Protein AF-A0A847GUS6-F1 (afdb_monomer_lite)

Secondary structure (DSSP, 8-state):
-EEEE-TTS-EEEE----------SSHHHHHHHHHHHHHHHTTTS-----------S--TTGGGTTTTTT-TTHHHHHHHHHHHHHHHHHH----

Sequence (95 aa):
MLVERLGTNGYRATSVGVDAASEAPTREAALAGLNRLLRDKFAAAELVRLEIPLVHENHPWKPLVGRLRGHPDLDEVEQNMRDYRRQVDEQGDRP

pLDDT: mean 76.82, std 13.37, range [40.38, 95.19]

Foldseek 3Di:
DDWDDDPPDDIDDDDDDDPFFADDPDPVRRVVRRVVVVCVVQVVHDDDDDDDDDPPPCDVCPVVPCPLPPDPCSVVVVVVVVVVVVVCVVVPPDD

Radius of gyration: 24.4 Å; chains: 1; bounding box: 44×38×58 Å

Structure (mmCIF, N/CA/C/O backbone):
data_AF-A0A847GUS6-F1
#
_entry.id   AF-A0A847GUS6-F1
#
loop_
_atom_site.group_PDB
_atom_site.id
_atom_site.type_symbol
_atom_site.label_atom_id
_atom_site.label_alt_id
_atom_site.label_comp_id
_atom_site.label_asym_id
_atom_site.label_e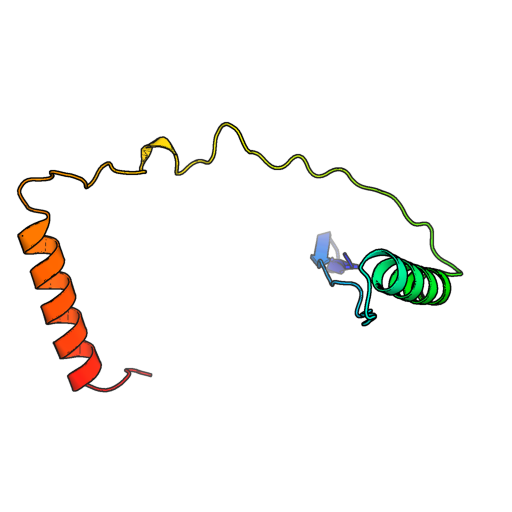ntity_id
_atom_site.label_seq_id
_atom_site.pdbx_PDB_ins_code
_atom_site.Cartn_x
_atom_site.Cartn_y
_atom_site.Cartn_z
_atom_site.occupancy
_atom_site.B_iso_or_equiv
_atom_site.auth_seq_id
_atom_site.auth_comp_id
_atom_site.auth_asym_id
_atom_site.auth_atom_id
_atom_site.pdbx_PDB_model_num
ATOM 1 N N . MET A 1 1 ? -6.804 -8.073 7.426 1.00 48.59 1 MET A N 1
ATOM 2 C CA . MET A 1 1 ? -7.621 -8.627 6.326 1.00 48.59 1 MET A CA 1
ATOM 3 C C . MET A 1 1 ? -8.979 -9.020 6.910 1.00 48.59 1 MET A C 1
ATOM 5 O O . MET A 1 1 ? -8.976 -9.622 7.969 1.00 48.59 1 MET A O 1
ATOM 9 N N . LEU A 1 2 ? -10.101 -8.636 6.304 1.00 40.38 2 LEU A N 1
ATOM 10 C CA . LEU A 1 2 ? -11.484 -8.972 6.655 1.00 40.38 2 LEU A CA 1
ATOM 11 C C . LEU A 1 2 ? -11.948 -10.103 5.735 1.00 40.38 2 LEU A C 1
ATOM 13 O O . LEU A 1 2 ? -11.878 -9.928 4.525 1.00 40.38 2 LEU A O 1
ATOM 17 N N . VAL A 1 3 ? -12.405 -11.235 6.274 1.00 41.66 3 VAL A N 1
ATOM 18 C CA . VAL A 1 3 ? -12.925 -12.341 5.457 1.00 41.66 3 VAL A CA 1
ATOM 19 C C . VAL A 1 3 ? -14.422 -12.539 5.709 1.00 41.66 3 VAL A C 1
ATOM 21 O O . VAL A 1 3 ? -14.820 -12.780 6.842 1.00 41.66 3 VAL A O 1
ATOM 24 N N . GLU A 1 4 ? -15.254 -12.433 4.674 1.00 58.72 4 GLU A N 1
ATOM 25 C CA . GLU A 1 4 ? -16.722 -12.464 4.743 1.00 58.72 4 GLU A CA 1
ATOM 26 C C . GLU A 1 4 ? -17.281 -13.689 4.010 1.00 58.72 4 GLU A C 1
ATOM 28 O O . GLU A 1 4 ? -16.804 -14.037 2.929 1.00 58.72 4 GLU A O 1
ATOM 33 N N . ARG A 1 5 ? -18.323 -14.336 4.547 1.00 57.16 5 ARG A N 1
ATOM 34 C CA . ARG A 1 5 ? -19.002 -15.449 3.865 1.00 57.16 5 ARG A CA 1
ATOM 35 C C . ARG A 1 5 ? -19.979 -14.910 2.821 1.00 57.16 5 ARG A C 1
ATOM 37 O O . ARG A 1 5 ? -20.928 -14.208 3.160 1.00 57.16 5 ARG A O 1
ATOM 44 N N . LEU A 1 6 ? -19.783 -15.280 1.560 1.00 65.38 6 LEU A N 1
ATOM 45 C CA . LEU A 1 6 ? -20.688 -14.937 0.465 1.00 65.38 6 LEU A CA 1
ATOM 46 C C . LEU A 1 6 ? -21.712 -16.067 0.288 1.00 65.38 6 LEU A C 1
ATOM 48 O O . LEU A 1 6 ? -21.478 -17.027 -0.444 1.00 65.38 6 LEU A O 1
ATOM 52 N N . GLY A 1 7 ? -22.845 -15.978 0.987 1.00 73.50 7 GLY A N 1
ATOM 53 C CA . GLY A 1 7 ? -23.965 -16.910 0.805 1.00 73.50 7 GLY A CA 1
ATOM 54 C C . GLY A 1 7 ? -23.597 -18.383 1.042 1.00 73.50 7 GLY A C 1
ATOM 55 O O . GLY A 1 7 ? -22.887 -18.709 1.992 1.00 73.50 7 GLY A O 1
ATOM 56 N N . THR A 1 8 ? -24.122 -19.293 0.216 1.00 69.12 8 THR A N 1
ATOM 57 C CA . THR A 1 8 ? -24.011 -20.749 0.417 1.00 69.12 8 THR A CA 1
ATOM 58 C C . THR A 1 8 ? -22.644 -21.337 0.075 1.00 69.12 8 THR A C 1
ATOM 60 O O . THR A 1 8 ? -22.318 -22.380 0.635 1.00 69.12 8 THR A O 1
ATOM 63 N N . ASN A 1 9 ? -21.831 -20.692 -0.771 1.00 50.50 9 ASN A N 1
ATOM 64 C CA . ASN A 1 9 ? -20.494 -21.193 -1.099 1.00 50.50 9 ASN A CA 1
ATOM 65 C C . ASN A 1 9 ? -19.547 -20.063 -1.549 1.00 50.50 9 ASN A C 1
ATOM 67 O O . ASN A 1 9 ? -19.524 -19.686 -2.719 1.00 50.50 9 ASN A O 1
ATOM 71 N N . GLY A 1 10 ? -18.751 -19.527 -0.621 1.00 62.84 10 GLY A N 1
ATOM 72 C CA . GLY A 1 10 ? -17.695 -18.565 -0.941 1.00 62.84 10 GLY A CA 1
ATOM 73 C C . GLY A 1 10 ? -17.222 -17.747 0.257 1.00 62.84 10 GLY A C 1
ATOM 74 O O . GLY A 1 10 ? -17.983 -17.492 1.193 1.00 62.84 10 GLY A O 1
ATOM 75 N N . TYR A 1 11 ? -15.965 -17.309 0.200 1.00 71.44 11 TYR A N 1
ATOM 76 C CA . TYR A 1 11 ? -15.356 -16.393 1.160 1.00 71.44 11 TYR A CA 1
ATOM 77 C C . TYR A 1 11 ? -14.726 -15.227 0.392 1.00 71.44 11 TYR A C 1
ATOM 79 O O . TYR A 1 11 ? -13.949 -15.437 -0.536 1.00 71.44 11 TYR A O 1
ATOM 87 N N . ARG A 1 12 ? -15.063 -13.993 0.759 1.00 56.25 12 ARG A N 1
ATOM 88 C CA . ARG A 1 12 ? -14.348 -12.784 0.338 1.00 56.25 12 ARG A CA 1
ATOM 89 C C . ARG A 1 12 ? -13.254 -12.521 1.349 1.00 56.25 12 ARG A C 1
ATOM 91 O O . ARG A 1 12 ? -13.559 -12.597 2.519 1.00 56.25 12 ARG A O 1
ATOM 98 N N . ALA A 1 13 ? -12.046 -12.162 0.933 1.00 50.44 13 ALA A N 1
ATOM 99 C CA . ALA A 1 13 ? -10.966 -11.738 1.817 1.00 50.44 13 ALA A CA 1
ATOM 100 C C . ALA A 1 13 ? -10.470 -10.341 1.414 1.00 50.44 13 ALA A C 1
ATOM 102 O O . ALA A 1 13 ? -10.173 -10.104 0.248 1.00 50.44 13 ALA A O 1
ATOM 103 N N . THR A 1 14 ? -10.364 -9.422 2.367 1.00 58.06 14 THR A N 1
ATOM 104 C CA . THR A 1 14 ? -10.142 -7.991 2.128 1.00 58.06 14 THR A CA 1
ATOM 105 C C . THR A 1 14 ? -8.980 -7.508 2.983 1.00 58.06 14 THR A C 1
ATOM 107 O O . THR A 1 14 ? -9.134 -7.355 4.186 1.00 58.06 14 THR A O 1
ATOM 110 N N . SER A 1 15 ? -7.791 -7.238 2.450 1.00 58.91 15 SER A N 1
ATOM 111 C CA . SER A 1 15 ? -6.744 -6.577 3.245 1.00 58.91 15 SER A CA 1
ATOM 112 C C . SER A 1 15 ? -7.104 -5.105 3.470 1.00 58.91 15 SER A C 1
ATOM 114 O O . SER A 1 15 ? -7.132 -4.331 2.522 1.00 58.91 15 SER A O 1
ATOM 116 N N . VAL A 1 16 ? -7.355 -4.714 4.718 1.00 54.78 16 VAL A N 1
ATOM 117 C CA . VAL A 1 16 ? -7.511 -3.310 5.119 1.00 54.78 16 VAL A CA 1
ATOM 118 C C . VAL A 1 16 ? -6.393 -3.010 6.109 1.00 54.78 16 VAL A C 1
ATOM 120 O O . VAL A 1 16 ? -6.191 -3.780 7.054 1.00 54.78 16 VAL A O 1
ATOM 123 N N . GLY A 1 17 ? -5.615 -1.965 5.823 1.00 67.06 17 GLY A N 1
ATOM 124 C CA . GLY A 1 17 ? -4.520 -1.513 6.675 1.00 67.06 17 GLY A CA 1
ATOM 125 C C . GLY A 1 17 ? -5.030 -1.017 8.025 1.00 67.06 17 GLY A C 1
ATOM 126 O O . GLY A 1 17 ? -6.196 -0.648 8.177 1.00 67.06 17 GLY A O 1
ATOM 127 N N . VAL A 1 18 ? -4.157 -1.019 9.028 1.00 72.19 18 VAL A N 1
ATOM 128 C CA . VAL A 1 18 ? -4.492 -0.424 10.318 1.00 72.19 18 VAL A CA 1
ATOM 129 C C . VAL A 1 18 ? -4.352 1.082 10.174 1.00 72.19 18 VAL A C 1
ATOM 131 O O . VAL A 1 18 ? -3.238 1.571 10.051 1.00 72.19 18 VAL A O 1
ATOM 134 N N . ASP A 1 19 ? -5.473 1.803 10.187 1.00 77.75 19 ASP A N 1
ATOM 135 C CA . ASP A 1 19 ? -5.457 3.269 10.244 1.00 77.75 19 ASP A CA 1
ATOM 136 C C . ASP A 1 19 ? -4.893 3.722 11.602 1.00 77.75 19 ASP A C 1
ATOM 138 O O . ASP A 1 19 ? -5.605 3.742 12.612 1.00 77.75 19 ASP A O 1
ATOM 142 N N . ALA A 1 20 ? -3.571 3.866 11.656 1.00 81.38 20 ALA A N 1
ATOM 143 C CA . ALA A 1 20 ? -2.780 4.273 12.805 1.00 81.38 20 ALA A CA 1
ATOM 144 C C . ALA A 1 20 ? -1.454 4.850 12.297 1.00 81.38 20 ALA A C 1
ATOM 146 O O . ALA A 1 20 ? -0.693 4.172 11.606 1.00 81.38 20 ALA A O 1
ATOM 147 N N . ALA A 1 21 ? -1.169 6.092 12.672 1.00 86.38 21 ALA A N 1
ATOM 148 C CA . ALA A 1 21 ? 0.064 6.787 12.336 1.00 86.38 21 ALA A CA 1
ATOM 149 C C . ALA A 1 21 ? 0.569 7.548 13.564 1.00 86.38 21 ALA A C 1
ATOM 151 O O . ALA A 1 21 ? -0.218 8.023 14.381 1.00 86.38 21 ALA A O 1
ATOM 152 N N . SER A 1 22 ? 1.889 7.645 13.702 1.00 89.00 22 SER A N 1
ATOM 153 C CA . SER A 1 22 ? 2.535 8.421 14.757 1.00 89.00 22 SER A CA 1
ATOM 154 C C . SER A 1 22 ? 3.730 9.156 14.172 1.00 89.00 22 SER A C 1
ATOM 156 O O . SER A 1 22 ? 4.607 8.535 13.576 1.00 89.00 22 SER A O 1
ATOM 158 N N . GLU A 1 23 ? 3.786 10.463 14.393 1.00 91.50 23 GLU A N 1
ATOM 159 C CA . GLU A 1 23 ? 4.896 11.323 13.986 1.00 91.50 23 GLU A CA 1
ATOM 160 C C . GLU A 1 23 ? 5.753 11.676 15.205 1.00 91.50 23 GLU A C 1
ATOM 162 O O . GLU A 1 23 ? 5.227 11.912 16.294 1.00 91.50 23 GLU A O 1
ATOM 167 N N . ALA A 1 24 ? 7.077 11.686 15.045 1.00 91.62 24 ALA A N 1
ATOM 168 C CA . ALA A 1 24 ? 8.003 12.116 16.088 1.00 91.62 24 ALA A CA 1
ATOM 169 C C . ALA A 1 24 ? 9.366 12.530 15.497 1.00 91.62 24 ALA A C 1
ATOM 171 O O . ALA A 1 24 ? 9.705 12.084 14.400 1.00 91.62 24 ALA A O 1
ATOM 172 N N . PRO A 1 25 ? 10.189 13.311 16.228 1.00 88.19 25 PRO A N 1
ATOM 173 C CA . PRO A 1 25 ? 11.509 13.749 15.754 1.00 88.19 25 PRO A CA 1
ATOM 174 C C . PRO A 1 25 ? 12.531 12.624 15.543 1.00 88.19 25 PRO A C 1
ATOM 176 O O . PRO A 1 25 ? 13.531 12.828 14.859 1.00 88.19 25 PRO A O 1
ATOM 179 N N . THR A 1 26 ? 12.312 11.449 16.143 1.00 89.56 26 THR A N 1
ATOM 180 C CA . THR A 1 26 ? 13.179 10.277 15.979 1.00 89.56 26 THR A CA 1
ATOM 181 C C . THR A 1 26 ? 12.374 9.053 15.574 1.00 89.56 26 THR A C 1
ATOM 183 O O . THR A 1 26 ? 11.191 8.909 15.904 1.00 89.56 26 THR A O 1
ATOM 186 N N . ARG A 1 27 ? 13.046 8.132 14.880 1.00 86.81 27 ARG A N 1
ATOM 187 C CA . ARG A 1 27 ? 12.468 6.861 14.442 1.00 86.81 27 ARG A CA 1
ATOM 188 C C . ARG A 1 27 ? 11.931 6.056 15.624 1.00 86.81 27 ARG A C 1
ATOM 190 O O . ARG A 1 27 ? 10.831 5.515 15.559 1.00 86.81 27 ARG A O 1
ATOM 197 N N . GLU A 1 28 ? 12.695 5.992 16.706 1.00 89.50 28 GLU A N 1
ATOM 198 C CA . GLU A 1 28 ? 12.362 5.240 17.914 1.00 89.50 28 GLU A CA 1
ATOM 199 C C . GLU A 1 28 ? 11.102 5.804 18.576 1.00 89.50 28 GLU A C 1
ATOM 201 O O . GLU A 1 28 ? 10.220 5.042 18.972 1.00 89.50 28 GLU A O 1
ATOM 206 N N . ALA A 1 29 ? 10.976 7.133 18.636 1.00 79.12 29 ALA A N 1
ATOM 207 C CA . ALA A 1 29 ? 9.805 7.791 19.201 1.00 79.12 29 ALA A CA 1
ATOM 208 C C . ALA A 1 29 ? 8.549 7.586 18.335 1.00 79.12 29 ALA A C 1
ATOM 210 O O . ALA A 1 29 ? 7.473 7.322 18.874 1.00 79.12 29 ALA A O 1
ATOM 211 N N . ALA A 1 30 ? 8.681 7.623 17.004 1.00 88.06 30 ALA A N 1
ATOM 212 C CA . ALA A 1 30 ? 7.569 7.369 16.088 1.00 88.06 30 ALA A CA 1
ATOM 213 C C . ALA A 1 30 ? 7.069 5.919 16.207 1.00 88.06 30 ALA A C 1
ATOM 215 O O . ALA A 1 30 ? 5.866 5.668 16.290 1.00 88.06 30 ALA A O 1
ATOM 216 N N . LEU A 1 31 ? 7.993 4.956 16.308 1.00 89.62 31 LEU A N 1
ATOM 217 C CA . LEU A 1 31 ? 7.658 3.548 16.525 1.00 89.62 31 LEU A CA 1
ATOM 218 C C . LEU A 1 31 ? 7.015 3.303 17.892 1.00 89.62 31 LEU A C 1
ATOM 220 O O . LEU A 1 31 ? 6.062 2.530 17.980 1.00 89.62 31 LEU A O 1
ATOM 224 N N . ALA A 1 32 ? 7.496 3.959 18.950 1.00 91.31 32 ALA A N 1
ATOM 225 C CA . ALA A 1 32 ? 6.898 3.852 20.277 1.00 91.31 32 ALA A CA 1
ATOM 226 C C . ALA A 1 32 ? 5.450 4.374 20.289 1.00 91.31 32 ALA A C 1
ATOM 228 O O . ALA A 1 32 ? 4.562 3.714 20.835 1.00 91.31 32 ALA A O 1
ATOM 229 N N . GLY A 1 33 ? 5.198 5.517 19.644 1.00 89.94 33 GLY A N 1
ATOM 230 C CA . GLY A 1 33 ? 3.857 6.086 19.516 1.00 89.94 33 GLY A CA 1
ATOM 231 C C . GLY A 1 33 ? 2.918 5.209 18.685 1.00 89.94 33 GLY A C 1
ATOM 232 O O . GLY A 1 33 ? 1.794 4.948 19.116 1.00 89.94 33 GLY A O 1
ATOM 233 N N . LEU A 1 34 ? 3.399 4.664 17.563 1.00 89.38 34 LEU A N 1
ATOM 234 C CA . LEU A 1 34 ? 2.636 3.719 16.747 1.00 89.38 34 LEU A CA 1
ATOM 235 C C . LEU A 1 34 ? 2.308 2.443 17.533 1.00 89.38 34 LEU A C 1
ATOM 237 O O . LEU A 1 34 ? 1.161 2.011 17.555 1.00 89.38 34 LEU A O 1
ATOM 241 N N . ASN A 1 35 ? 3.285 1.870 18.240 1.00 87.81 35 ASN A N 1
ATOM 242 C CA . ASN A 1 35 ? 3.084 0.676 19.060 1.00 87.81 35 ASN A CA 1
ATOM 243 C C . ASN A 1 35 ? 2.023 0.897 20.149 1.00 87.81 3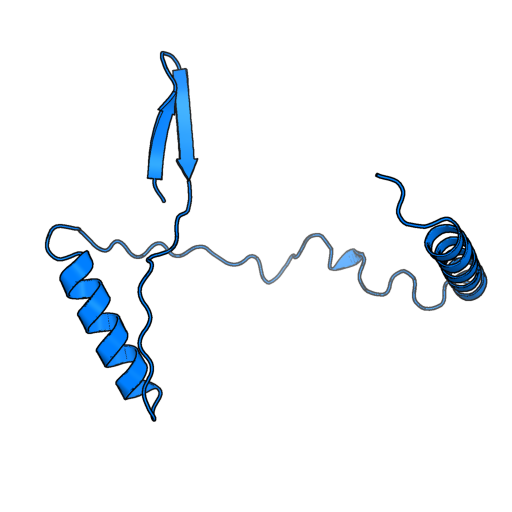5 ASN A C 1
A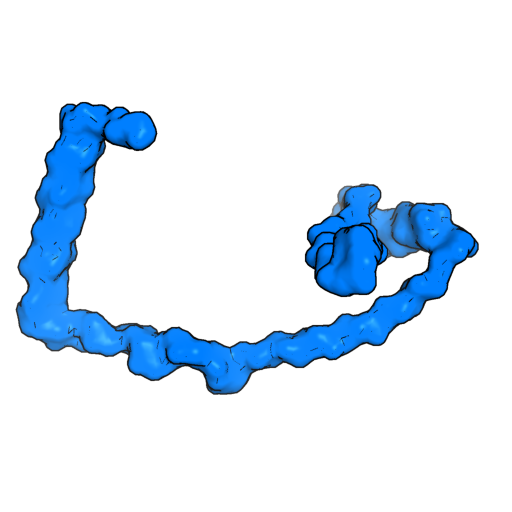TOM 245 O O . ASN A 1 35 ? 1.208 0.012 20.389 1.00 87.81 35 ASN A O 1
ATOM 249 N N . ARG A 1 36 ? 1.984 2.082 20.774 1.00 90.31 36 ARG A N 1
ATOM 250 C CA . ARG A 1 36 ? 0.919 2.440 21.723 1.00 90.31 36 ARG A CA 1
ATOM 251 C C . ARG A 1 36 ? -0.459 2.439 21.052 1.00 90.31 36 ARG A C 1
ATOM 253 O O . ARG A 1 36 ? -1.350 1.754 21.536 1.00 90.31 36 ARG A O 1
ATOM 260 N N . LEU A 1 37 ? -0.609 3.127 19.917 1.00 89.62 37 LEU A N 1
ATOM 261 C CA . LEU A 1 37 ? -1.882 3.182 19.181 1.00 89.62 37 LEU A CA 1
ATOM 262 C C . LEU A 1 37 ? -2.367 1.790 18.760 1.00 89.62 37 LEU A C 1
ATOM 264 O O . LEU A 1 37 ? -3.553 1.486 18.856 1.00 89.62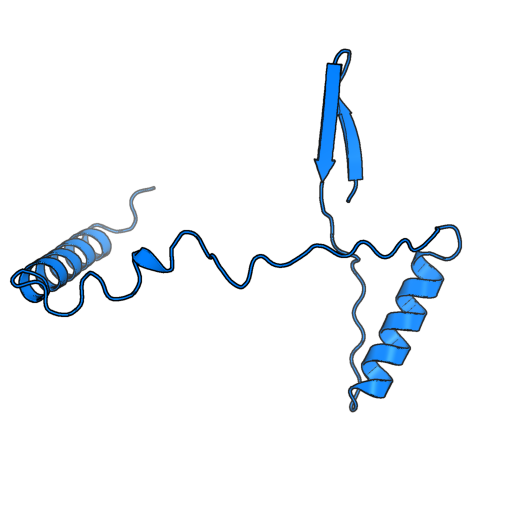 37 LEU A O 1
ATOM 268 N N . LEU A 1 38 ? -1.449 0.931 18.313 1.00 85.19 38 LEU A N 1
ATOM 269 C CA . LEU A 1 38 ? -1.770 -0.441 17.930 1.00 85.19 38 LEU A CA 1
ATOM 270 C C . LEU A 1 38 ? -2.160 -1.296 19.142 1.00 85.19 38 LEU A C 1
ATOM 272 O O . LEU A 1 38 ? -3.104 -2.070 19.036 1.00 85.19 38 LEU A O 1
ATOM 276 N N . ARG A 1 39 ? -1.488 -1.146 20.292 1.00 84.56 39 ARG A N 1
ATOM 277 C CA . ARG A 1 39 ? -1.861 -1.845 21.535 1.00 84.56 39 ARG A CA 1
ATOM 278 C C . ARG A 1 39 ? -3.263 -1.477 21.995 1.00 84.56 39 ARG A C 1
ATOM 280 O O . ARG A 1 39 ? -4.027 -2.374 22.324 1.00 84.56 39 ARG A O 1
ATOM 287 N N . ASP A 1 40 ? -3.604 -0.193 21.962 1.00 85.25 40 ASP A N 1
ATOM 288 C CA . ASP A 1 40 ? -4.940 0.266 22.341 1.00 85.25 40 ASP A CA 1
ATOM 289 C C . ASP A 1 40 ? -5.990 -0.259 21.349 1.00 85.25 40 ASP A C 1
ATOM 291 O O . ASP A 1 40 ? -7.013 -0.817 21.745 1.00 85.25 40 ASP A O 1
ATOM 295 N N . LYS A 1 41 ? -5.705 -0.169 20.043 1.00 81.94 41 LYS A N 1
ATOM 296 C CA . LYS A 1 41 ? -6.604 -0.630 18.972 1.00 81.94 41 LYS A CA 1
ATOM 297 C C . LYS A 1 41 ? -6.811 -2.148 18.961 1.00 81.94 41 LYS A C 1
ATOM 299 O O . LYS A 1 41 ? -7.872 -2.613 18.553 1.00 81.94 41 LYS A O 1
ATOM 304 N N . PHE A 1 42 ? -5.819 -2.912 19.408 1.00 81.56 42 PHE A N 1
ATOM 305 C CA . PHE A 1 42 ? -5.841 -4.374 19.451 1.00 81.56 42 PHE A CA 1
ATOM 306 C C . PHE A 1 42 ? -5.912 -4.939 20.872 1.00 81.56 42 PHE A C 1
ATOM 308 O O . PHE A 1 42 ? -5.606 -6.110 21.067 1.00 81.56 42 PHE A O 1
ATOM 315 N N . ALA A 1 43 ? -6.353 -4.159 21.864 1.00 82.69 43 ALA A N 1
ATOM 316 C CA . ALA A 1 43 ? -6.381 -4.589 23.266 1.00 82.69 43 ALA A CA 1
ATOM 317 C C . ALA A 1 43 ? -7.176 -5.892 23.508 1.00 82.69 43 ALA A C 1
ATOM 319 O O . ALA A 1 43 ? -6.872 -6.633 24.439 1.00 82.69 43 ALA A O 1
ATOM 320 N N . ALA A 1 44 ? -8.168 -6.185 22.660 1.00 73.69 44 ALA A N 1
ATOM 321 C CA . ALA A 1 44 ? -8.980 -7.406 22.699 1.00 73.69 44 ALA A CA 1
ATOM 322 C C . ALA A 1 44 ? -8.694 -8.379 21.533 1.00 73.69 44 ALA A C 1
ATOM 324 O O . ALA A 1 44 ? -9.513 -9.253 21.251 1.00 73.69 44 ALA A O 1
ATOM 325 N N . ALA A 1 45 ? -7.573 -8.217 20.823 1.00 69.69 45 ALA A N 1
ATOM 326 C CA . ALA A 1 45 ? -7.227 -9.004 19.642 1.00 69.69 45 ALA A CA 1
ATOM 327 C C . ALA A 1 45 ? -5.862 -9.695 19.785 1.00 69.69 45 ALA A C 1
ATOM 329 O O . ALA A 1 45 ? -4.941 -9.181 20.418 1.00 69.69 45 ALA A O 1
ATOM 330 N N . GLU A 1 46 ? -5.715 -10.854 19.144 1.00 65.44 46 GLU A N 1
ATOM 331 C CA . GLU A 1 46 ? -4.434 -11.551 19.032 1.00 65.44 46 GLU A CA 1
ATOM 332 C C . GLU A 1 46 ? -3.668 -11.061 17.794 1.00 65.44 46 GLU A C 1
ATOM 334 O O . GLU A 1 46 ? -4.149 -11.142 16.661 1.00 65.44 46 GLU A O 1
ATOM 339 N N . LEU A 1 47 ? -2.458 -10.541 18.007 1.00 66.56 47 LEU A N 1
ATOM 340 C CA . LEU A 1 47 ? -1.548 -10.131 16.939 1.00 66.56 47 LEU A CA 1
ATOM 341 C C . LEU A 1 47 ? -0.750 -11.342 16.442 1.00 66.56 47 LEU A C 1
ATOM 343 O O . LEU A 1 47 ? 0.269 -11.708 17.026 1.00 66.56 47 LEU A O 1
ATOM 347 N N . VAL A 1 48 ? -1.183 -11.933 15.329 1.00 69.62 48 VAL A N 1
ATOM 348 C CA . VAL A 1 48 ? -0.452 -13.020 14.662 1.00 69.62 48 VAL A CA 1
ATOM 349 C C . VAL A 1 48 ? 0.471 -12.443 13.588 1.00 69.62 48 VAL A C 1
ATOM 351 O O . VAL A 1 48 ? 0.020 -11.797 12.639 1.00 69.62 48 VAL A O 1
ATOM 354 N N . ARG A 1 49 ? 1.780 -12.691 13.710 1.00 70.75 49 ARG A N 1
ATOM 355 C CA . ARG A 1 49 ? 2.757 -12.364 12.663 1.00 70.75 49 ARG A CA 1
ATOM 356 C C . ARG A 1 49 ? 2.691 -13.428 11.570 1.00 70.75 49 ARG A C 1
ATOM 358 O O . ARG A 1 49 ? 3.036 -14.580 11.807 1.00 70.75 49 ARG A O 1
ATOM 365 N N . LEU A 1 50 ? 2.297 -13.020 10.368 1.00 66.38 50 LEU A N 1
ATOM 366 C CA . LEU A 1 50 ? 2.389 -13.845 9.167 1.00 66.38 50 LEU A CA 1
ATOM 367 C C . LEU A 1 50 ? 3.591 -13.386 8.347 1.00 66.38 50 LEU A C 1
ATOM 369 O O . LEU A 1 50 ? 3.664 -12.229 7.932 1.00 66.38 50 LEU A O 1
ATOM 373 N N . GLU A 1 51 ? 4.539 -14.288 8.122 1.00 72.69 51 GLU A N 1
ATOM 374 C CA . GLU A 1 51 ? 5.646 -14.038 7.206 1.00 72.69 51 GLU A CA 1
ATOM 375 C C . GLU A 1 51 ? 5.181 -14.344 5.787 1.00 72.69 51 GLU A C 1
ATOM 377 O O . GLU A 1 51 ? 4.903 -15.490 5.442 1.00 72.69 51 GLU A O 1
ATOM 382 N N . ILE A 1 52 ? 5.062 -13.302 4.966 1.00 72.25 52 ILE A N 1
ATOM 383 C CA . ILE A 1 52 ? 4.796 -13.459 3.539 1.00 72.25 52 ILE A CA 1
ATOM 384 C C . ILE A 1 52 ? 6.159 -13.443 2.845 1.00 72.25 52 ILE A C 1
ATOM 386 O O . ILE A 1 52 ? 6.803 -12.389 2.827 1.00 72.25 52 ILE A O 1
ATOM 390 N N . PRO A 1 53 ? 6.637 -14.576 2.300 1.00 69.69 53 PRO A N 1
ATOM 391 C CA . PRO A 1 53 ? 7.893 -14.594 1.575 1.00 69.69 53 PRO A CA 1
ATOM 392 C C . PRO A 1 53 ? 7.744 -13.712 0.338 1.00 69.69 53 PRO A C 1
ATOM 394 O O . PRO A 1 53 ? 6.953 -13.980 -0.565 1.00 69.69 53 PRO A O 1
ATOM 397 N N . LEU A 1 54 ? 8.510 -12.631 0.302 1.00 63.66 54 LEU A N 1
ATOM 398 C CA . LEU A 1 54 ? 8.651 -11.826 -0.896 1.00 63.66 54 LEU A CA 1
ATOM 399 C C . LEU A 1 54 ? 9.482 -12.639 -1.895 1.00 63.66 54 LEU A C 1
ATOM 401 O O . LEU A 1 54 ? 10.625 -13.008 -1.609 1.00 63.66 54 LEU A O 1
ATOM 405 N N . VAL A 1 55 ? 8.899 -12.943 -3.054 1.00 63.84 55 VAL A N 1
ATOM 406 C CA . VAL A 1 55 ? 9.565 -13.681 -4.135 1.00 63.84 55 VAL A CA 1
ATOM 407 C C . VAL A 1 55 ? 10.623 -12.769 -4.765 1.00 63.84 55 VAL A C 1
ATOM 409 O O . VAL A 1 55 ? 10.375 -12.105 -5.766 1.00 63.84 55 VAL A O 1
ATOM 412 N N . HIS A 1 56 ? 11.801 -12.682 -4.148 1.00 61.56 56 HIS A N 1
ATOM 413 C CA . HIS A 1 56 ? 12.863 -11.779 -4.600 1.00 61.56 56 HIS A CA 1
ATOM 414 C C . HIS A 1 56 ? 13.702 -12.362 -5.743 1.00 61.56 56 HIS A C 1
ATOM 416 O O . HIS A 1 56 ? 14.219 -11.616 -6.572 1.00 61.56 56 HIS A O 1
ATOM 422 N N . GLU A 1 57 ? 13.848 -13.685 -5.827 1.00 59.84 57 GLU A N 1
ATOM 423 C CA . GLU A 1 57 ? 14.874 -14.266 -6.705 1.00 59.84 57 GLU A CA 1
ATOM 424 C C . GLU A 1 57 ? 14.398 -14.498 -8.149 1.00 59.84 57 GLU A C 1
ATOM 426 O O . GLU A 1 57 ? 15.192 -14.346 -9.084 1.00 59.84 57 GLU A O 1
ATOM 431 N N . ASN A 1 58 ? 13.092 -14.721 -8.347 1.00 64.06 58 ASN A N 1
ATOM 432 C CA . ASN A 1 58 ? 12.473 -15.051 -9.637 1.00 64.06 58 ASN A CA 1
ATOM 433 C C . ASN A 1 58 ? 11.269 -14.156 -9.957 1.00 64.06 58 ASN A C 1
ATOM 435 O O . ASN A 1 58 ? 10.173 -14.645 -10.232 1.00 64.06 58 ASN A O 1
ATOM 439 N N . HIS A 1 59 ? 11.458 -12.833 -9.926 1.00 69.75 59 HIS A N 1
ATOM 440 C CA . HIS A 1 59 ? 10.425 -11.921 -10.417 1.00 69.75 59 HIS A CA 1
ATOM 441 C C . HIS A 1 59 ? 10.069 -12.299 -11.871 1.00 69.75 59 HIS A C 1
ATOM 443 O O . HIS A 1 59 ? 10.978 -12.321 -12.708 1.00 69.75 59 HIS A O 1
ATOM 449 N N . PRO A 1 60 ? 8.794 -12.572 -12.215 1.00 75.44 60 PRO A N 1
ATOM 450 C CA . PRO A 1 60 ? 8.408 -13.087 -13.536 1.00 75.44 60 PRO A CA 1
ATOM 451 C C . PRO A 1 60 ? 8.871 -12.217 -14.712 1.00 75.44 60 PRO A C 1
ATOM 453 O O . PRO A 1 60 ? 9.029 -12.699 -15.828 1.00 75.44 60 PRO A O 1
ATOM 456 N N . TRP A 1 61 ? 9.111 -10.926 -14.462 1.00 76.81 61 TRP A N 1
ATOM 457 C CA . TRP A 1 61 ? 9.572 -9.964 -15.469 1.00 76.81 61 TRP A CA 1
ATOM 458 C C . TRP A 1 61 ? 11.095 -9.813 -15.560 1.00 76.81 61 TRP A C 1
ATOM 460 O O . TRP A 1 61 ? 11.576 -9.128 -16.457 1.00 76.81 61 TRP A O 1
ATOM 470 N N . LYS A 1 62 ? 11.874 -10.462 -14.685 1.00 81.50 62 LYS A N 1
ATOM 471 C CA . LYS A 1 62 ? 13.347 -10.446 -14.721 1.00 81.50 62 LYS A CA 1
ATOM 472 C C . LYS A 1 62 ? 13.919 -10.845 -16.097 1.00 81.50 62 LYS A C 1
ATOM 474 O O . LYS A 1 62 ? 14.830 -10.157 -16.545 1.00 81.50 62 LYS A O 1
ATOM 479 N N . PRO A 1 63 ? 13.369 -11.843 -16.827 1.00 79.06 63 PRO A N 1
ATOM 480 C CA . PRO A 1 63 ? 13.830 -12.179 -18.181 1.00 79.06 63 PRO A CA 1
ATOM 481 C C . PRO A 1 63 ? 13.510 -11.122 -19.250 1.00 79.06 63 PRO A C 1
ATOM 483 O O . PRO A 1 63 ? 14.024 -11.194 -20.363 1.00 79.06 63 PRO A O 1
ATOM 486 N N . LEU A 1 64 ? 12.617 -10.175 -18.952 1.00 79.44 64 LEU A N 1
ATOM 487 C CA . LEU A 1 64 ? 12.173 -9.139 -19.888 1.00 79.44 64 LEU A CA 1
ATOM 488 C C . LEU A 1 64 ? 12.965 -7.833 -19.727 1.00 79.44 64 LEU A C 1
ATOM 490 O O . LEU A 1 64 ? 12.955 -6.992 -20.627 1.00 79.44 64 LEU A O 1
ATOM 494 N N . VAL A 1 65 ? 13.666 -7.659 -18.601 1.00 80.75 65 VAL A N 1
ATOM 495 C CA . VAL A 1 65 ? 14.459 -6.459 -18.310 1.00 80.75 65 VAL A CA 1
ATOM 496 C C . VAL A 1 65 ? 15.548 -6.285 -19.367 1.00 80.75 65 VAL A C 1
ATOM 498 O O . VAL A 1 65 ? 16.371 -7.166 -19.587 1.00 80.75 65 VAL A O 1
ATOM 501 N N . GLY A 1 66 ? 15.561 -5.123 -20.023 1.00 78.00 66 GLY A N 1
ATOM 502 C CA . GLY A 1 66 ? 16.598 -4.765 -20.992 1.00 78.00 66 GLY A CA 1
ATOM 503 C C . GLY A 1 66 ? 16.492 -5.457 -22.352 1.00 78.00 66 GLY A C 1
ATOM 504 O O . GLY A 1 66 ? 17.307 -5.157 -23.214 1.00 78.00 66 GLY A O 1
ATOM 505 N N . ARG A 1 67 ? 15.482 -6.305 -22.596 1.00 78.88 67 ARG A N 1
ATOM 506 C CA . ARG A 1 67 ? 15.300 -7.013 -23.879 1.00 78.88 67 ARG A CA 1
ATOM 507 C C . ARG A 1 67 ? 15.148 -6.078 -25.087 1.00 78.88 67 ARG A C 1
ATOM 509 O O . ARG A 1 67 ? 15.494 -6.451 -26.198 1.00 78.88 67 ARG A O 1
ATOM 516 N N . LEU A 1 68 ? 14.640 -4.870 -24.859 1.00 75.50 68 LEU A N 1
ATOM 517 C CA . LEU A 1 68 ? 14.486 -3.830 -25.880 1.00 75.50 68 LEU A CA 1
ATOM 518 C C . LEU A 1 68 ? 15.769 -3.021 -26.123 1.00 75.50 68 LEU A C 1
ATOM 520 O O . LEU A 1 68 ? 15.856 -2.305 -27.114 1.00 75.50 68 LEU A O 1
ATOM 524 N N . ARG A 1 69 ? 16.773 -3.119 -25.242 1.00 77.06 69 ARG A N 1
ATOM 525 C CA . ARG A 1 69 ? 18.008 -2.335 -25.342 1.00 77.06 69 ARG A CA 1
ATOM 526 C C . ARG A 1 69 ? 18.810 -2.808 -26.560 1.00 77.06 69 ARG A C 1
ATOM 528 O O . ARG A 1 69 ? 19.329 -3.918 -26.552 1.00 77.06 69 ARG A O 1
ATOM 535 N N . GLY A 1 70 ? 18.927 -1.951 -27.574 1.00 77.94 70 GLY A N 1
ATOM 536 C CA . GLY A 1 70 ? 19.659 -2.247 -28.812 1.00 77.94 70 GLY A CA 1
ATOM 537 C C . GLY A 1 70 ? 18.839 -2.959 -29.891 1.00 77.94 70 GLY A C 1
ATOM 538 O O . GLY A 1 70 ? 19.423 -3.447 -30.855 1.00 77.94 70 GLY A O 1
ATOM 539 N N . HIS A 1 71 ? 17.510 -3.037 -29.747 1.00 85.19 71 HIS A N 1
ATOM 540 C CA . HIS A 1 71 ? 16.651 -3.472 -30.849 1.00 85.19 71 HIS A CA 1
ATOM 541 C C . HIS A 1 71 ? 16.773 -2.469 -32.014 1.00 85.19 71 HIS A C 1
ATOM 543 O O . HIS A 1 71 ? 16.713 -1.268 -31.747 1.00 85.19 71 HIS A O 1
ATOM 549 N N . PRO A 1 72 ? 16.936 -2.918 -33.275 1.00 89.94 72 PRO A N 1
ATOM 550 C CA . PRO A 1 72 ? 17.158 -2.025 -34.420 1.00 89.94 72 PRO A CA 1
ATOM 551 C C . PRO A 1 72 ? 16.037 -0.994 -34.591 1.00 89.94 72 PRO A C 1
ATOM 553 O O . PRO A 1 72 ? 16.301 0.155 -34.921 1.00 89.94 72 PRO A O 1
ATOM 556 N N . ASP A 1 73 ? 14.809 -1.393 -34.267 1.00 90.19 73 ASP A N 1
ATOM 557 C CA . ASP A 1 73 ? 13.624 -0.547 -34.439 1.00 90.19 73 ASP A CA 1
ATOM 558 C C . ASP A 1 73 ? 13.274 0.269 -33.180 1.00 90.19 73 ASP A C 1
ATOM 560 O O . ASP A 1 73 ? 12.203 0.868 -33.112 1.00 90.19 73 ASP A O 1
ATOM 564 N N . LEU A 1 74 ? 14.121 0.267 -32.139 1.00 87.25 74 LEU A N 1
ATOM 565 C CA . LEU A 1 74 ? 13.796 0.915 -30.860 1.00 87.25 74 LEU A CA 1
ATOM 566 C C . LEU A 1 74 ? 13.503 2.412 -31.033 1.00 87.25 74 LEU A C 1
ATOM 568 O O . LEU A 1 74 ? 12.529 2.910 -30.469 1.00 87.25 74 LEU A O 1
ATOM 572 N N . ASP A 1 75 ? 14.314 3.095 -31.840 1.00 90.00 75 ASP A N 1
ATOM 573 C CA . ASP A 1 75 ? 14.187 4.532 -32.088 1.00 90.00 75 ASP A CA 1
ATOM 574 C C . ASP A 1 75 ? 12.892 4.860 -32.847 1.00 90.00 75 ASP A C 1
ATOM 576 O O . ASP A 1 75 ? 12.206 5.833 -32.529 1.00 90.00 75 ASP A O 1
ATOM 580 N N . GLU A 1 76 ? 12.516 4.020 -33.816 1.00 91.38 76 GLU A N 1
ATOM 581 C CA . GLU A 1 76 ? 11.274 4.167 -34.581 1.00 91.38 76 GLU A CA 1
ATOM 582 C C . GLU A 1 76 ? 10.046 3.924 -33.696 1.00 91.38 76 GLU A C 1
ATOM 584 O O . GLU A 1 76 ? 9.086 4.695 -33.721 1.00 91.38 76 GLU A O 1
ATOM 589 N N . VAL A 1 77 ? 10.090 2.889 -32.854 1.00 89.56 77 VAL A N 1
ATOM 590 C CA . VAL A 1 77 ? 9.032 2.601 -31.880 1.00 89.56 77 VAL A CA 1
ATOM 591 C C . VAL A 1 77 ? 8.868 3.760 -30.895 1.00 89.56 77 VAL A C 1
ATOM 593 O O . VAL A 1 77 ? 7.739 4.170 -30.623 1.00 89.56 77 VAL A O 1
ATOM 596 N N . GLU A 1 78 ? 9.965 4.323 -30.384 1.00 91.56 78 GLU A N 1
ATOM 597 C CA . GLU A 1 78 ? 9.910 5.465 -29.469 1.00 91.56 78 GLU A CA 1
ATOM 598 C C . GLU A 1 78 ? 9.338 6.710 -30.158 1.00 91.56 78 GLU A C 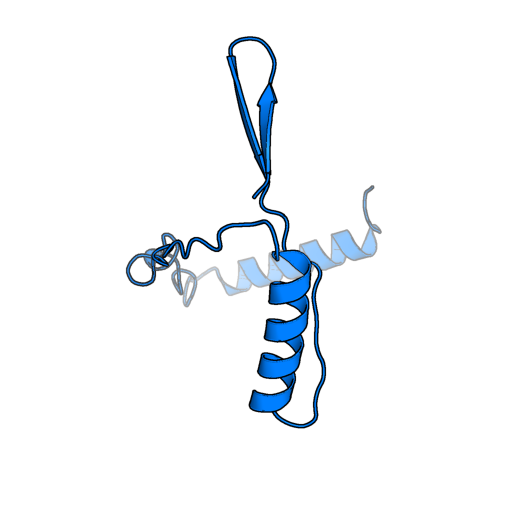1
ATOM 600 O O . GLU A 1 78 ? 8.494 7.408 -29.588 1.00 91.56 78 GLU A O 1
ATOM 605 N N . GLN A 1 79 ? 9.734 6.968 -31.405 1.00 93.94 79 GLN A N 1
ATOM 606 C CA . GLN A 1 79 ? 9.194 8.071 -32.189 1.00 93.94 79 GLN A CA 1
ATOM 607 C C . GLN A 1 79 ? 7.685 7.911 -32.425 1.00 93.94 79 GLN A C 1
ATOM 609 O O . GLN A 1 79 ? 6.927 8.836 -32.127 1.00 93.94 79 GLN A O 1
ATOM 614 N N . ASN A 1 80 ? 7.234 6.722 -32.829 1.00 94.38 80 ASN A N 1
ATOM 615 C CA . ASN A 1 80 ? 5.818 6.410 -33.023 1.00 94.38 80 ASN A CA 1
ATOM 616 C C . ASN A 1 80 ? 5.004 6.570 -31.728 1.00 94.38 80 ASN A C 1
ATOM 618 O O . ASN A 1 80 ? 3.891 7.097 -31.755 1.00 94.38 80 ASN A O 1
ATOM 622 N N . MET A 1 81 ? 5.557 6.172 -30.576 1.00 93.81 81 MET A N 1
ATOM 623 C CA . MET A 1 81 ? 4.920 6.397 -29.272 1.00 93.81 81 MET A CA 1
ATOM 624 C C . MET A 1 81 ? 4.775 7.890 -28.951 1.00 93.81 81 MET A C 1
ATOM 626 O O . MET A 1 81 ? 3.727 8.304 -28.452 1.00 93.81 81 MET A O 1
ATOM 630 N N . ARG A 1 82 ? 5.794 8.712 -29.244 1.00 95.19 82 ARG A N 1
ATOM 631 C CA . ARG A 1 82 ? 5.729 10.173 -29.051 1.00 95.19 82 ARG A CA 1
ATOM 632 C C . ARG A 1 82 ? 4.707 10.822 -29.982 1.00 95.19 82 ARG A C 1
ATOM 634 O O . ARG A 1 82 ? 3.963 11.693 -29.536 1.00 95.19 82 ARG A O 1
ATOM 641 N N . ASP A 1 83 ? 4.667 10.410 -31.247 1.00 94.38 83 ASP A N 1
ATOM 642 C CA . ASP A 1 83 ? 3.695 10.892 -32.233 1.00 94.38 83 ASP A CA 1
ATOM 643 C C . ASP A 1 83 ? 2.264 10.548 -31.818 1.00 94.38 83 ASP A C 1
ATOM 645 O O . ASP A 1 83 ? 1.401 11.425 -31.781 1.00 94.38 83 ASP A O 1
ATOM 649 N N . TYR A 1 84 ? 2.030 9.304 -31.398 1.00 90.94 84 TYR A N 1
ATOM 650 C CA . TYR A 1 84 ? 0.741 8.880 -30.859 1.00 90.94 84 TYR A CA 1
ATOM 651 C C . TYR A 1 84 ? 0.354 9.674 -29.607 1.00 90.94 84 TYR A C 1
ATOM 653 O O . TYR A 1 84 ? -0.784 10.124 -29.487 1.00 90.94 84 TYR A O 1
ATOM 661 N N . ARG A 1 85 ? 1.297 9.897 -28.680 1.00 90.94 85 ARG A N 1
ATOM 662 C CA . ARG A 1 85 ? 1.028 10.660 -27.455 1.00 90.94 85 ARG A CA 1
ATOM 663 C C . ARG A 1 85 ? 0.613 12.097 -27.764 1.00 90.94 85 ARG A C 1
ATOM 665 O O . ARG A 1 85 ? -0.385 12.546 -27.214 1.00 90.94 85 ARG A O 1
ATOM 672 N N . ARG A 1 86 ? 1.312 12.770 -28.687 1.00 90.38 86 ARG A N 1
ATOM 673 C CA . ARG A 1 86 ? 0.928 14.106 -29.171 1.00 90.38 86 ARG A CA 1
ATOM 674 C C . ARG A 1 86 ? -0.488 14.109 -29.738 1.00 90.38 86 ARG A C 1
ATOM 676 O O . ARG A 1 86 ? -1.291 14.927 -29.320 1.00 90.38 86 ARG A O 1
ATOM 683 N N . GLN A 1 87 ? -0.814 13.154 -30.609 1.00 88.56 87 GLN A N 1
ATOM 684 C CA . GLN A 1 87 ? -2.148 13.055 -31.209 1.00 88.56 87 GLN A CA 1
ATOM 685 C C . GLN A 1 87 ? -3.256 12.833 -30.172 1.00 88.56 87 GLN A C 1
ATOM 687 O O . GLN A 1 87 ? -4.347 13.375 -30.323 1.00 88.56 87 GLN A O 1
ATOM 692 N N . VAL A 1 88 ? -3.001 12.026 -29.139 1.00 87.31 88 VAL A N 1
ATOM 693 C CA . VAL A 1 88 ? -3.964 11.778 -28.055 1.00 87.31 88 VAL A CA 1
ATOM 694 C C . VAL A 1 88 ? -4.124 13.010 -27.167 1.00 87.31 88 VAL A C 1
ATOM 696 O O . VAL A 1 88 ? -5.252 13.394 -26.874 1.00 87.31 88 VAL A O 1
ATOM 699 N N . ASP A 1 89 ? -3.022 13.654 -26.777 1.00 86.38 89 ASP A N 1
ATOM 700 C CA . ASP A 1 89 ? -3.057 14.861 -25.947 1.00 86.38 89 ASP A CA 1
ATOM 701 C C . ASP A 1 89 ? -3.720 16.042 -26.700 1.00 86.38 89 ASP A C 1
ATOM 703 O O . ASP A 1 89 ? -4.456 16.824 -26.101 1.00 86.38 89 ASP A O 1
ATOM 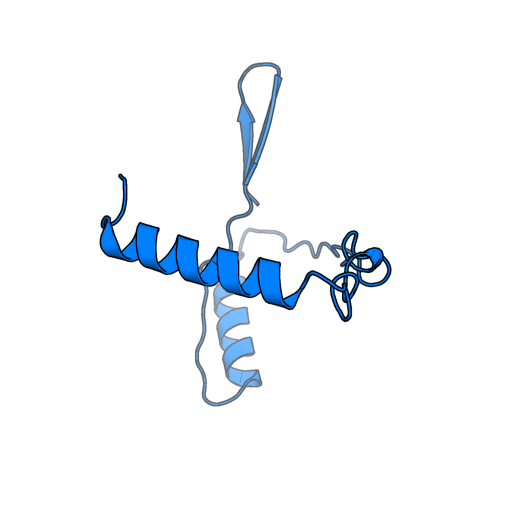707 N N . GLU A 1 90 ? -3.534 16.136 -28.024 1.00 84.94 90 GLU A N 1
ATOM 708 C CA . GLU A 1 90 ? -4.189 17.117 -28.911 1.00 84.94 90 GLU A CA 1
ATOM 709 C C . GLU A 1 90 ? -5.685 16.844 -29.122 1.00 84.94 90 GLU A C 1
ATOM 711 O O . GLU A 1 90 ? -6.464 17.781 -29.296 1.00 84.94 90 GLU A O 1
ATOM 716 N N . GLN A 1 91 ? -6.105 15.576 -29.104 1.00 80.56 91 GLN A N 1
ATOM 717 C CA . GLN A 1 91 ? -7.519 15.203 -29.225 1.00 80.56 91 GLN A CA 1
ATOM 718 C C . GLN A 1 91 ? -8.321 15.483 -27.946 1.00 80.56 91 GLN A C 1
ATOM 720 O O . GLN A 1 91 ? -9.551 15.425 -27.992 1.00 80.56 91 GLN A O 1
ATOM 725 N N . GLY A 1 92 ? -7.646 15.830 -26.842 1.00 65.56 92 GLY A N 1
ATOM 726 C CA . GLY A 1 92 ? -8.252 15.919 -25.519 1.00 65.56 92 GLY A CA 1
ATOM 727 C C . GLY A 1 92 ? -8.663 14.535 -25.016 1.00 65.56 92 GLY A C 1
ATOM 728 O O . GLY A 1 92 ? -9.011 13.647 -25.793 1.00 65.56 92 GLY A O 1
ATOM 729 N N . ASP A 1 93 ? -8.589 14.340 -23.702 1.00 65.25 93 ASP A N 1
ATOM 730 C CA . ASP A 1 93 ? -8.923 13.080 -23.034 1.00 65.25 93 ASP A CA 1
ATOM 731 C C . ASP A 1 93 ? -10.243 12.502 -23.588 1.00 65.25 93 ASP A C 1
ATOM 733 O O . ASP A 1 93 ? -11.286 13.165 -23.562 1.00 65.25 93 ASP A O 1
ATOM 737 N N . ARG A 1 94 ? -10.201 11.288 -24.156 1.00 59.97 94 ARG A N 1
ATOM 738 C CA . ARG A 1 94 ? -11.438 10.558 -24.465 1.00 59.97 94 ARG A CA 1
ATOM 739 C C . ARG A 1 94 ? -12.019 10.079 -23.127 1.00 59.97 94 ARG A C 1
ATOM 741 O O . ARG A 1 94 ? -11.231 9.634 -22.297 1.00 59.97 94 ARG A O 1
ATOM 748 N N . PRO A 1 95 ? -13.344 10.184 -22.920 1.00 55.00 95 PRO A N 1
ATOM 749 C CA . PRO A 1 95 ? -13.994 9.814 -21.661 1.00 55.00 95 PRO A CA 1
ATOM 750 C C . PRO A 1 95 ? -13.714 8.372 -21.227 1.00 55.00 95 PRO A C 1
ATOM 752 O O . PRO A 1 95 ? -13.488 7.515 -22.116 1.00 55.00 95 PRO A O 1
#